Protein AF-A0A0L7L564-F1 (afdb_monomer)

Nearest PDB structures (foldseek):
  3jcr-assembly1_F  TM=9.907E-01  e=1.538E-06  Homo sapiens
  8y6o-assembly1_I  TM=9.861E-01  e=2.008E-06  Homo sapiens
  4nho-assembly1_A  TM=9.861E-01  e=1.700E-05  Homo sapiens

Structure (mmCIF, N/CA/C/O backbone):
data_AF-A0A0L7L564-F1
#
_entry.id   AF-A0A0L7L564-F1
#
loop_
_atom_site.group_PDB
_atom_site.id
_atom_site.type_symbol
_atom_site.label_atom_id
_atom_site.label_alt_id
_atom_site.label_comp_id
_atom_site.label_asym_id
_atom_site.label_entity_id
_atom_site.label_seq_id
_atom_site.pdbx_PDB_ins_code
_atom_site.Cartn_x
_atom_site.Cartn_y
_atom_site.Cartn_z
_atom_site.occupancy
_atom_site.B_iso_or_equiv
_atom_site.auth_seq_id
_atom_site.auth_comp_id
_atom_site.auth_asym_id
_atom_site.auth_atom_id
_atom_site.pdbx_PDB_model_num
ATOM 1 N N . MET A 1 1 ? -0.579 -9.306 8.224 1.00 80.19 1 MET A N 1
ATOM 2 C CA . MET A 1 1 ? 0.183 -8.662 7.122 1.00 80.19 1 MET A CA 1
ATOM 3 C C . MET A 1 1 ? 1.666 -8.544 7.508 1.00 80.19 1 MET A C 1
ATOM 5 O O . MET A 1 1 ? 2.059 -9.115 8.519 1.00 80.19 1 MET A O 1
ATOM 9 N N . ALA A 1 2 ? 2.528 -7.901 6.703 1.00 85.62 2 ALA A N 1
ATOM 10 C CA . ALA A 1 2 ? 3.844 -7.447 7.191 1.00 85.62 2 ALA A CA 1
ATOM 11 C C . ALA A 1 2 ? 3.667 -6.540 8.427 1.00 85.62 2 ALA A C 1
ATOM 13 O O . ALA A 1 2 ? 2.599 -5.962 8.577 1.00 85.62 2 ALA A O 1
ATOM 14 N N . LYS A 1 3 ? 4.673 -6.427 9.306 1.00 88.94 3 LYS A N 1
ATOM 15 C CA . LYS A 1 3 ? 4.568 -5.603 10.529 1.00 88.94 3 LYS A CA 1
ATOM 16 C C . LYS A 1 3 ? 4.859 -4.118 10.288 1.00 88.94 3 LYS A C 1
ATOM 18 O O . LYS A 1 3 ? 4.419 -3.285 11.069 1.00 88.94 3 LYS A O 1
ATOM 23 N N . SER A 1 4 ? 5.579 -3.804 9.214 1.00 93.69 4 SER A N 1
ATOM 24 C CA . SER A 1 4 ? 5.878 -2.447 8.760 1.00 93.69 4 SER A CA 1
ATOM 25 C C . SER A 1 4 ? 5.670 -2.321 7.250 1.00 93.69 4 SER A C 1
ATOM 27 O O . SER A 1 4 ? 5.582 -3.323 6.523 1.00 93.69 4 SER A O 1
ATOM 29 N N . ILE A 1 5 ? 5.596 -1.081 6.765 1.00 94.44 5 ILE A N 1
ATOM 30 C CA . ILE A 1 5 ? 5.453 -0.813 5.333 1.00 94.44 5 ILE A CA 1
ATOM 31 C C . ILE A 1 5 ? 6.760 -1.070 4.569 1.00 94.44 5 ILE A C 1
ATOM 33 O O . ILE A 1 5 ? 6.727 -1.505 3.412 1.00 94.44 5 ILE A O 1
ATOM 37 N N . GLU A 1 6 ? 7.918 -0.890 5.207 1.00 95.12 6 GLU A N 1
ATOM 38 C CA . GLU A 1 6 ? 9.219 -1.221 4.621 1.00 95.12 6 GLU A CA 1
ATOM 39 C C . GLU A 1 6 ? 9.329 -2.725 4.360 1.00 95.12 6 GLU A C 1
ATOM 41 O O . GLU A 1 6 ? 9.712 -3.142 3.264 1.00 95.12 6 GLU A O 1
ATOM 46 N N . ASP A 1 7 ? 8.910 -3.552 5.320 1.00 95.88 7 ASP A N 1
ATOM 47 C CA . ASP A 1 7 ? 8.906 -5.009 5.171 1.00 95.88 7 ASP A CA 1
ATOM 48 C C . ASP A 1 7 ? 7.959 -5.454 4.057 1.00 95.88 7 ASP A C 1
ATOM 50 O O . ASP A 1 7 ? 8.293 -6.337 3.261 1.00 95.88 7 ASP A O 1
ATOM 54 N N . TYR A 1 8 ? 6.783 -4.828 3.955 1.00 95.25 8 TYR A N 1
ATOM 55 C CA . TYR A 1 8 ? 5.873 -5.062 2.837 1.00 95.25 8 TYR A CA 1
ATOM 56 C C . TYR A 1 8 ? 6.544 -4.746 1.494 1.00 95.25 8 TYR A C 1
ATOM 58 O O . TYR A 1 8 ? 6.518 -5.576 0.581 1.00 95.25 8 TYR A O 1
ATOM 66 N N . THR A 1 9 ? 7.209 -3.596 1.399 1.00 93.44 9 THR A N 1
ATOM 67 C CA . THR A 1 9 ? 7.900 -3.141 0.186 1.00 93.44 9 THR A CA 1
ATOM 68 C C . THR A 1 9 ? 9.015 -4.108 -0.219 1.00 93.44 9 THR A C 1
ATOM 70 O O . THR A 1 9 ? 9.112 -4.506 -1.383 1.00 93.44 9 THR A O 1
ATOM 73 N N . HIS A 1 10 ? 9.813 -4.580 0.742 1.00 93.62 10 HIS A N 1
ATOM 74 C CA . HIS A 1 10 ? 10.850 -5.584 0.500 1.00 93.62 10 HIS A CA 1
ATOM 75 C C . HIS A 1 10 ? 10.292 -6.928 0.021 1.00 93.62 10 HIS A C 1
ATOM 77 O O . HIS A 1 10 ? 10.922 -7.585 -0.817 1.00 93.62 10 HIS A O 1
ATOM 83 N N . ARG A 1 11 ? 9.123 -7.339 0.532 1.00 94.25 11 ARG A N 1
ATOM 84 C CA . ARG A 1 11 ? 8.441 -8.573 0.115 1.00 94.25 11 ARG A CA 1
ATOM 85 C C . ARG A 1 11 ? 7.930 -8.467 -1.315 1.00 94.25 11 ARG A C 1
ATOM 87 O O . ARG A 1 11 ? 8.237 -9.343 -2.122 1.00 94.25 11 ARG A O 1
ATOM 94 N N . ILE A 1 12 ? 7.196 -7.405 -1.649 1.00 93.81 12 ILE A N 1
ATOM 95 C CA . ILE A 1 12 ? 6.659 -7.244 -3.009 1.00 93.81 12 ILE A CA 1
ATOM 96 C C . ILE A 1 12 ? 7.762 -6.966 -4.032 1.00 93.81 12 ILE A C 1
ATOM 98 O O . ILE A 1 12 ? 7.660 -7.418 -5.163 1.00 93.81 12 ILE A O 1
ATOM 102 N N . GLY A 1 13 ? 8.881 -6.356 -3.62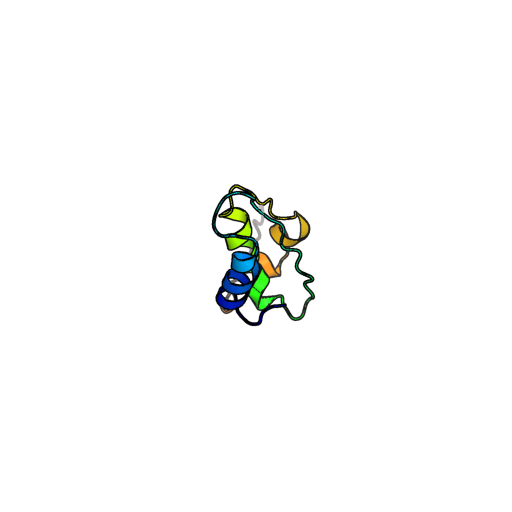7 1.00 91.75 13 GLY A N 1
ATOM 103 C CA . GLY A 1 13 ? 10.057 -6.164 -4.483 1.00 91.75 13 GLY A CA 1
ATOM 104 C C . GLY A 1 13 ? 10.729 -7.461 -4.962 1.00 91.75 13 GLY A C 1
ATOM 105 O O . GLY A 1 13 ? 11.666 -7.409 -5.760 1.00 91.75 13 GLY A O 1
ATOM 106 N N . ARG A 1 14 ? 10.274 -8.637 -4.502 1.00 92.00 14 ARG A N 1
ATOM 107 C CA . ARG A 1 14 ? 10.725 -9.951 -4.992 1.00 92.00 14 ARG A CA 1
ATOM 108 C C . ARG A 1 14 ? 10.023 -10.403 -6.270 1.00 92.00 14 ARG A C 1
ATOM 110 O O . ARG A 1 14 ? 10.496 -1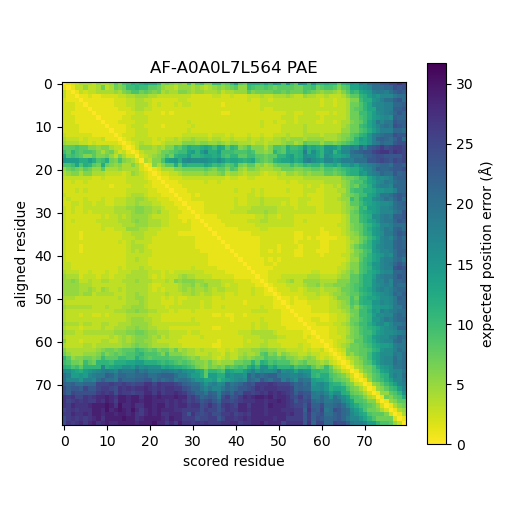1.355 -6.882 1.00 92.00 14 ARG A O 1
ATOM 117 N N . THR A 1 15 ? 8.952 -9.733 -6.703 1.00 89.62 15 THR A N 1
ATOM 118 C CA . THR A 1 15 ? 8.234 -10.089 -7.940 1.00 89.62 15 THR A CA 1
ATOM 119 C C . THR A 1 15 ? 9.058 -9.868 -9.214 1.00 89.62 15 THR A C 1
ATOM 121 O O . THR A 1 15 ? 8.703 -10.402 -10.263 1.00 89.62 15 THR A O 1
ATOM 124 N N . GLY A 1 16 ? 10.174 -9.138 -9.119 1.00 81.81 16 GLY A N 1
ATOM 125 C CA . GLY A 1 16 ? 11.146 -8.927 -10.191 1.00 81.81 16 GLY A CA 1
ATOM 126 C C . GLY A 1 16 ? 11.629 -7.477 -10.234 1.00 81.81 16 GLY A C 1
ATOM 127 O O . GLY A 1 16 ? 10.886 -6.563 -9.899 1.00 81.81 16 GLY A O 1
ATOM 128 N N . ARG A 1 17 ? 12.889 -7.253 -10.634 1.00 76.06 17 ARG A N 1
ATOM 129 C CA . ARG A 1 17 ? 13.459 -5.893 -10.764 1.00 76.06 17 ARG A CA 1
ATOM 130 C C . ARG A 1 17 ? 13.269 -5.280 -12.153 1.00 76.06 17 ARG A C 1
ATOM 132 O O . ARG A 1 17 ? 13.242 -4.064 -12.274 1.00 76.06 17 ARG A O 1
ATOM 139 N N . ALA A 1 18 ? 13.166 -6.108 -13.190 1.00 80.38 18 ALA A N 1
ATOM 140 C CA . ALA A 1 18 ? 12.996 -5.680 -14.573 1.00 80.38 18 ALA A CA 1
ATOM 141 C C . ALA A 1 18 ? 12.227 -6.743 -15.370 1.00 80.38 18 ALA A C 1
ATOM 143 O O . ALA A 1 18 ? 12.206 -7.921 -15.004 1.00 80.38 18 ALA A O 1
ATOM 144 N N . GLY A 1 19 ? 11.611 -6.325 -16.476 1.00 82.81 19 GLY A N 1
ATOM 145 C CA . GLY A 1 19 ? 10.842 -7.197 -17.358 1.00 82.81 19 GLY A CA 1
ATOM 146 C C . GLY A 1 19 ? 9.369 -7.257 -16.965 1.00 82.81 19 GLY A C 1
ATOM 147 O O . GLY A 1 19 ? 8.604 -6.355 -17.292 1.00 82.81 19 GLY A O 1
ATOM 148 N N . LYS A 1 20 ? 8.951 -8.334 -16.294 1.00 82.31 20 LYS A N 1
ATOM 149 C CA . LYS A 1 20 ? 7.544 -8.545 -15.920 1.00 82.31 20 LYS A CA 1
ATOM 150 C C . LYS A 1 20 ? 7.212 -7.768 -14.644 1.00 82.31 20 LYS A C 1
ATOM 152 O O . LYS A 1 20 ? 7.944 -7.872 -13.668 1.00 82.31 20 LYS A O 1
ATOM 157 N N . THR A 1 21 ? 6.072 -7.077 -14.621 1.00 84.56 21 THR A N 1
ATOM 158 C CA . THR A 1 21 ? 5.551 -6.369 -13.432 1.00 84.56 21 THR A CA 1
ATOM 159 C C . THR A 1 21 ? 5.424 -7.290 -12.213 1.00 84.56 21 THR A C 1
ATOM 161 O O . THR A 1 21 ? 5.701 -6.898 -11.081 1.00 84.56 21 THR A O 1
ATOM 164 N N . GLY A 1 22 ? 5.017 -8.541 -12.456 1.00 89.94 22 GLY A N 1
ATOM 165 C CA . GLY A 1 22 ? 4.674 -9.493 -11.407 1.00 89.94 22 GLY A CA 1
ATOM 166 C C . GLY A 1 22 ? 3.390 -9.107 -10.665 1.00 89.94 22 GLY A C 1
ATOM 167 O O . GLY A 1 22 ? 2.759 -8.094 -10.961 1.00 89.94 22 GLY A O 1
ATOM 168 N N . LYS A 1 23 ? 2.949 -9.961 -9.741 1.00 91.50 23 LYS A N 1
ATOM 169 C CA . LYS A 1 23 ? 1.753 -9.724 -8.924 1.00 91.50 23 LYS A CA 1
ATOM 170 C C . LYS A 1 23 ? 2.053 -10.089 -7.479 1.00 91.50 23 LYS A C 1
ATOM 172 O O . LYS A 1 23 ? 2.597 -11.160 -7.222 1.00 91.50 23 LYS A O 1
ATOM 177 N N . ALA A 1 24 ? 1.666 -9.217 -6.559 1.00 93.56 24 ALA A N 1
ATOM 178 C CA . ALA A 1 24 ? 1.686 -9.484 -5.130 1.00 93.56 24 ALA A CA 1
ATOM 179 C C . ALA A 1 24 ? 0.258 -9.368 -4.593 1.00 93.56 24 ALA A C 1
ATOM 181 O O . ALA A 1 24 ? -0.400 -8.349 -4.791 1.00 93.56 24 ALA A O 1
ATOM 182 N N . VAL A 1 25 ? -0.223 -10.422 -3.937 1.00 93.25 25 VAL A N 1
ATOM 183 C CA . VAL A 1 25 ? -1.547 -10.456 -3.308 1.00 93.25 25 VAL A CA 1
ATOM 184 C C . VAL A 1 25 ? -1.343 -10.476 -1.802 1.00 93.25 25 VAL A C 1
ATOM 186 O O . VAL A 1 25 ? -0.579 -11.293 -1.291 1.00 93.25 25 VAL A O 1
ATOM 189 N N . SER A 1 26 ? -2.012 -9.563 -1.104 1.00 93.44 26 SER A N 1
ATOM 190 C CA . SER A 1 26 ? -1.905 -9.418 0.346 1.00 93.44 26 SER A CA 1
ATOM 191 C C . SER A 1 26 ? -3.259 -9.650 0.988 1.00 93.44 26 SER A C 1
ATOM 193 O O . SER A 1 26 ? -4.237 -9.010 0.613 1.00 93.44 26 SER A O 1
ATOM 195 N N . PHE A 1 27 ? -3.304 -10.542 1.973 1.00 94.62 27 PHE A N 1
ATOM 196 C CA . PHE A 1 27 ? -4.458 -10.673 2.851 1.00 94.62 27 PHE A CA 1
ATOM 197 C C . PHE A 1 27 ? -4.284 -9.725 4.029 1.00 94.62 27 PHE A C 1
ATOM 199 O O . PHE A 1 27 ? -3.238 -9.721 4.685 1.00 94.62 27 PHE A O 1
ATOM 206 N N . VAL A 1 28 ? -5.305 -8.907 4.250 1.00 92.81 28 VAL A N 1
ATOM 207 C CA . VAL A 1 28 ? -5.341 -7.901 5.305 1.00 92.81 28 VAL A CA 1
ATOM 208 C C . VAL A 1 28 ? -6.524 -8.177 6.214 1.00 92.81 28 VAL A C 1
ATOM 210 O O . VAL A 1 28 ? -7.587 -8.607 5.764 1.00 92.81 28 VAL A O 1
ATOM 213 N N . THR A 1 29 ? -6.322 -7.941 7.501 1.00 94.00 29 THR A N 1
ATOM 214 C CA . THR A 1 29 ? -7.364 -8.041 8.524 1.00 94.00 29 THR A CA 1
ATOM 215 C C . THR A 1 29 ? -7.413 -6.747 9.330 1.00 94.00 29 THR A C 1
ATOM 217 O O . THR A 1 29 ? -6.583 -5.859 9.140 1.00 94.00 29 THR A O 1
ATOM 220 N N . LYS A 1 30 ? -8.370 -6.628 10.256 1.00 91.75 30 LYS A N 1
ATOM 221 C CA . LYS A 1 30 ? -8.476 -5.448 11.131 1.00 91.75 30 LYS A CA 1
ATOM 222 C C . LYS A 1 30 ? -7.249 -5.249 12.026 1.00 91.75 30 LYS A C 1
ATOM 224 O O . LYS A 1 30 ? -6.958 -4.124 12.399 1.00 91.75 30 LYS A O 1
ATOM 229 N N . GLU A 1 31 ? -6.511 -6.312 12.340 1.00 92.62 31 GLU A N 1
ATOM 230 C CA . GLU A 1 31 ? -5.278 -6.228 13.137 1.00 92.62 31 GLU A CA 1
ATOM 231 C C . GLU A 1 31 ? -4.155 -5.479 12.402 1.00 92.62 31 GLU A C 1
ATOM 233 O O . GLU A 1 31 ? -3.233 -4.958 13.022 1.00 92.62 31 GLU A O 1
ATOM 238 N N . ASP A 1 32 ? -4.254 -5.387 11.074 1.00 93.31 32 ASP A N 1
ATOM 239 C CA . ASP A 1 32 ? -3.280 -4.720 10.216 1.00 93.31 32 ASP A CA 1
ATOM 240 C C . ASP A 1 32 ? -3.640 -3.245 9.952 1.00 93.31 32 ASP A C 1
ATOM 242 O O . ASP A 1 32 ? -2.997 -2.594 9.123 1.00 93.31 32 ASP A O 1
ATOM 246 N N . 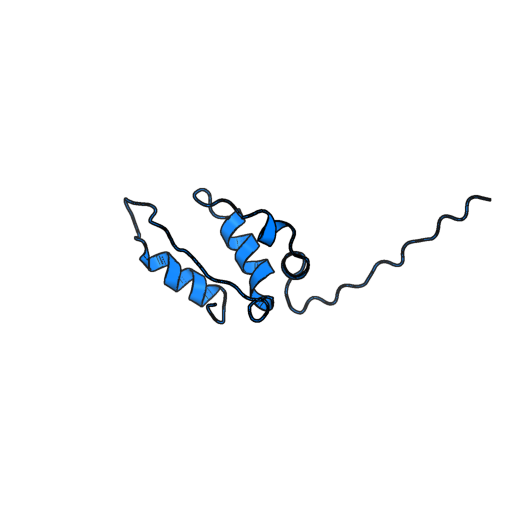SER A 1 33 ? -4.667 -2.704 10.619 1.00 91.62 33 SER A N 1
ATOM 247 C CA . SER A 1 33 ? -5.226 -1.388 10.292 1.00 91.62 33 SER A CA 1
ATOM 248 C C . SER A 1 33 ? -4.237 -0.236 10.434 1.00 91.62 33 SER A C 1
ATOM 250 O O . SER A 1 33 ? -4.287 0.725 9.663 1.00 91.62 33 SER A O 1
ATOM 252 N N . ALA A 1 34 ? -3.264 -0.375 11.336 1.00 92.00 34 ALA A N 1
ATOM 253 C CA . ALA A 1 34 ? -2.158 0.562 11.491 1.00 92.00 34 ALA A CA 1
ATOM 254 C C . ALA A 1 34 ? -1.324 0.735 10.209 1.00 92.00 34 ALA A C 1
ATOM 256 O O . ALA A 1 34 ? -0.629 1.729 10.070 1.00 92.00 34 ALA A O 1
ATOM 257 N N . LEU A 1 35 ? -1.383 -0.190 9.249 1.00 93.69 35 LEU A N 1
ATOM 258 C CA . LEU A 1 35 ? -0.653 -0.082 7.983 1.00 93.69 35 LEU A CA 1
ATOM 259 C C . LEU A 1 35 ? -1.524 0.404 6.828 1.00 93.69 35 LEU A C 1
ATOM 261 O O . LEU A 1 35 ? -1.006 0.647 5.741 1.00 93.69 35 LEU A O 1
ATOM 265 N N . PHE A 1 36 ? -2.836 0.541 7.018 1.00 95.19 36 PHE A N 1
ATOM 266 C CA . PHE A 1 36 ? -3.761 0.800 5.914 1.00 95.19 36 PHE A CA 1
ATOM 267 C C . PHE A 1 36 ? -3.509 2.144 5.242 1.00 95.19 36 PHE A C 1
ATOM 269 O O . PHE A 1 36 ? -3.582 2.234 4.016 1.00 95.19 36 PHE A O 1
ATOM 276 N N . TYR A 1 37 ? -3.177 3.172 6.026 1.00 95.31 37 TYR A N 1
ATOM 277 C CA . TYR A 1 37 ? -2.830 4.480 5.484 1.00 95.31 37 TYR A CA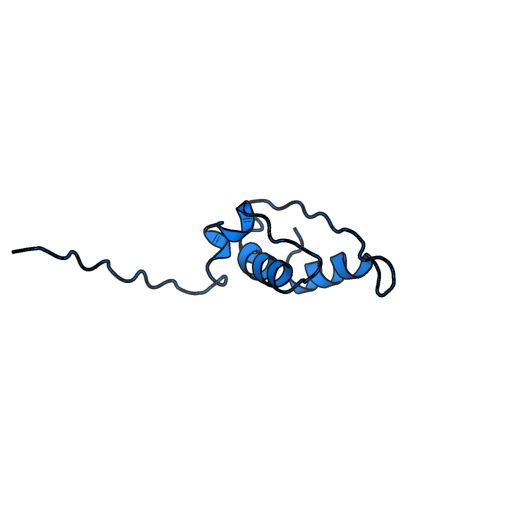 1
ATOM 278 C C . TYR A 1 37 ? -1.606 4.389 4.566 1.00 95.31 37 TYR A C 1
ATOM 280 O O . TYR A 1 37 ? -1.683 4.786 3.404 1.00 95.31 37 TYR A O 1
ATOM 288 N N . ASP A 1 38 ? -0.498 3.825 5.048 1.00 95.25 38 ASP A N 1
ATOM 289 C CA . ASP A 1 38 ? 0.739 3.748 4.267 1.00 95.25 38 ASP A CA 1
ATOM 290 C C . ASP A 1 38 ? 0.593 2.794 3.076 1.00 95.25 38 ASP A C 1
ATOM 292 O O . ASP A 1 38 ? 1.041 3.100 1.972 1.00 95.25 38 ASP A O 1
ATOM 296 N N . LEU A 1 39 ? -0.124 1.680 3.252 1.00 95.06 39 LEU A N 1
ATOM 297 C CA . LEU A 1 39 ? -0.442 0.742 2.178 1.00 95.06 39 LEU A CA 1
ATOM 298 C C . LEU A 1 39 ? -1.240 1.420 1.057 1.00 95.06 39 LEU A C 1
ATOM 300 O O . LEU A 1 39 ? -0.932 1.229 -0.121 1.00 95.06 39 LEU A O 1
ATOM 304 N N . LYS A 1 40 ? -2.230 2.250 1.411 1.00 95.56 40 LYS A N 1
ATOM 305 C CA . LYS A 1 40 ? -2.978 3.072 0.452 1.00 95.56 40 LYS A CA 1
ATOM 306 C C . LYS A 1 40 ? -2.042 4.015 -0.303 1.00 95.56 40 LYS A C 1
ATOM 308 O O . LYS A 1 40 ? -2.140 4.083 -1.526 1.00 95.56 40 LYS A O 1
ATOM 313 N N . GLN A 1 41 ? -1.132 4.710 0.386 1.00 95.50 41 GLN A N 1
ATOM 314 C CA . GLN A 1 41 ? -0.180 5.620 -0.267 1.00 95.50 41 GLN A CA 1
ATOM 315 C C . GLN A 1 41 ? 0.739 4.883 -1.248 1.00 95.50 41 GLN A C 1
ATOM 317 O O . GLN A 1 41 ? 0.913 5.334 -2.378 1.00 95.50 41 GLN A O 1
ATOM 322 N N . VAL A 1 42 ? 1.270 3.719 -0.861 1.00 95.06 42 VAL A N 1
ATOM 323 C CA . VAL A 1 42 ? 2.123 2.891 -1.731 1.00 95.06 42 VAL A CA 1
ATOM 324 C C . VAL A 1 42 ? 1.372 2.442 -2.987 1.00 95.06 42 VAL A C 1
ATOM 326 O O . VAL A 1 42 ? 1.924 2.498 -4.086 1.00 95.06 42 VAL A O 1
ATOM 329 N N . LEU A 1 43 ? 0.109 2.028 -2.852 1.00 94.44 43 LEU A N 1
ATOM 330 C CA . LEU A 1 43 ? -0.709 1.619 -3.996 1.00 94.44 43 LEU A CA 1
ATOM 331 C C . LEU A 1 43 ? -1.068 2.791 -4.915 1.00 94.44 43 LEU A C 1
ATOM 333 O O . LEU A 1 43 ? -1.070 2.607 -6.126 1.00 94.44 43 LEU A O 1
ATOM 337 N N . LEU A 1 44 ? -1.337 3.980 -4.368 1.00 94.56 44 LEU A N 1
ATOM 338 C CA . LEU A 1 44 ? -1.612 5.186 -5.160 1.00 94.56 44 LEU A CA 1
ATOM 339 C C . LEU A 1 44 ? -0.367 5.717 -5.884 1.00 94.56 44 LEU A C 1
ATOM 341 O O . LEU A 1 44 ? -0.481 6.242 -6.987 1.00 94.56 44 LEU A O 1
ATOM 345 N N . ALA A 1 45 ? 0.815 5.571 -5.284 1.00 94.56 45 ALA A N 1
ATOM 346 C CA . ALA A 1 45 ? 2.082 5.946 -5.908 1.00 94.56 45 ALA A CA 1
ATOM 347 C C . ALA A 1 45 ? 2.519 4.967 -7.016 1.00 94.56 45 ALA A C 1
ATOM 349 O O . ALA A 1 45 ? 3.386 5.288 -7.829 1.00 94.56 45 ALA A O 1
ATOM 350 N N . SER A 1 46 ? 1.945 3.762 -7.054 1.00 92.62 46 SER A N 1
ATOM 351 C CA . SER A 1 46 ? 2.271 2.742 -8.047 1.00 92.62 46 SER A CA 1
ATOM 352 C C . SER A 1 46 ? 1.469 2.949 -9.332 1.00 92.62 46 SER A C 1
ATOM 354 O O . SER A 1 46 ? 0.254 2.804 -9.343 1.00 92.62 46 SER A O 1
ATOM 356 N N . SER A 1 47 ? 2.148 3.201 -10.453 1.00 91.00 47 SER A N 1
ATOM 357 C CA . SER A 1 47 ? 1.502 3.371 -11.767 1.00 91.00 47 SER A CA 1
ATOM 358 C C . SER A 1 47 ? 0.931 2.081 -12.365 1.00 91.00 47 SER A C 1
ATOM 360 O O . SER A 1 47 ? 0.136 2.123 -13.299 1.00 91.00 47 SER A O 1
ATOM 362 N N . VAL A 1 48 ? 1.354 0.928 -11.847 1.00 91.69 48 VAL A N 1
ATOM 363 C CA . VAL A 1 48 ? 0.965 -0.405 -12.335 1.00 91.69 48 VAL A CA 1
ATOM 364 C C . VAL A 1 48 ? -0.091 -1.072 -11.458 1.00 91.69 48 VAL A C 1
ATOM 366 O O . VAL A 1 48 ? -0.567 -2.157 -11.791 1.00 91.69 48 VAL A O 1
ATOM 369 N N . SER A 1 49 ? -0.435 -0.449 -10.330 1.00 91.94 49 SER A N 1
ATOM 370 C CA . SER A 1 49 ? -1.420 -0.961 -9.381 1.00 91.94 49 SER A CA 1
ATOM 371 C C . SER A 1 49 ? -2.609 -0.014 -9.297 1.00 91.94 49 SER A C 1
ATOM 373 O O . SER A 1 49 ? -2.504 1.179 -9.554 1.00 91.94 49 SER A O 1
ATOM 375 N N . THR A 1 50 ? -3.759 -0.548 -8.901 1.00 93.06 50 THR A N 1
ATOM 376 C CA . THR A 1 50 ? -4.942 0.254 -8.585 1.00 93.06 50 THR A CA 1
ATOM 377 C C . THR A 1 50 ? -5.281 0.044 -7.120 1.00 93.06 50 THR A C 1
ATOM 379 O O . THR A 1 50 ? -5.334 -1.094 -6.652 1.00 93.06 50 THR A O 1
ATOM 382 N N . CYS A 1 51 ? -5.499 1.134 -6.385 1.00 93.38 51 CYS A N 1
ATOM 383 C CA . CYS A 1 51 ? -5.931 1.046 -4.997 1.00 93.38 51 CYS A CA 1
ATOM 384 C C . CYS A 1 51 ? -7.393 0.560 -4.947 1.00 93.38 51 CYS A C 1
ATOM 386 O O . CYS A 1 51 ? -8.257 1.202 -5.553 1.00 93.38 51 CYS A O 1
ATOM 388 N N . PRO A 1 52 ? -7.696 -0.557 -4.263 1.00 94.38 52 PRO A N 1
ATOM 389 C CA . PRO A 1 52 ? -9.059 -1.060 -4.191 1.00 94.38 52 PRO A CA 1
ATOM 390 C C . PRO A 1 52 ? -9.961 -0.069 -3.431 1.00 94.38 52 PRO A C 1
ATOM 392 O O . PRO A 1 52 ? -9.524 0.497 -2.421 1.00 94.38 52 PRO A O 1
ATOM 395 N N . PRO A 1 53 ? -11.227 0.121 -3.857 1.00 94.00 53 PRO A N 1
ATOM 396 C CA . PRO A 1 53 ? -12.149 1.065 -3.219 1.00 94.00 53 PRO A CA 1
ATOM 397 C C . PRO A 1 53 ? -12.326 0.831 -1.718 1.00 94.00 53 PRO A C 1
ATOM 399 O O . PRO A 1 53 ? -12.456 1.788 -0.955 1.00 94.00 53 PRO A O 1
ATOM 402 N N . GLU A 1 54 ? -12.273 -0.432 -1.293 1.00 93.00 54 GLU A N 1
ATOM 403 C CA . GLU A 1 54 ? -12.416 -0.814 0.111 1.00 93.00 54 GLU A CA 1
ATOM 404 C C . GLU A 1 54 ? -11.307 -0.235 0.989 1.00 93.00 54 GLU A C 1
ATOM 406 O O . GLU A 1 54 ? -11.596 0.279 2.064 1.00 93.00 54 GLU A O 1
ATOM 411 N N . LEU A 1 55 ? -10.058 -0.229 0.508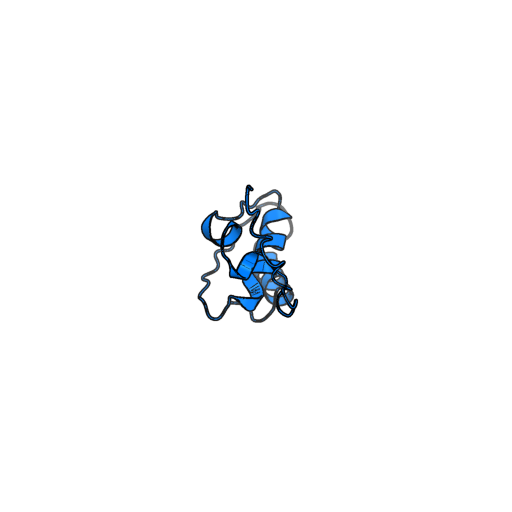 1.00 93.56 55 LEU A N 1
ATOM 412 C CA . LEU A 1 55 ? -8.938 0.385 1.224 1.00 93.56 55 LEU A CA 1
ATOM 413 C C . LEU A 1 55 ? -8.943 1.909 1.066 1.00 93.56 55 LEU A C 1
ATOM 415 O O . LEU A 1 55 ? -8.671 2.637 2.018 1.00 93.56 55 LEU A O 1
ATOM 419 N N . MET A 1 56 ? -9.279 2.410 -0.125 1.00 93.81 56 MET A N 1
ATOM 420 C CA . MET A 1 56 ? -9.303 3.846 -0.415 1.00 93.81 56 MET A CA 1
ATOM 421 C C . MET A 1 56 ? -10.266 4.613 0.503 1.00 93.81 56 MET A C 1
ATOM 423 O O . MET A 1 56 ? -9.912 5.697 0.986 1.00 93.81 56 MET A O 1
ATOM 427 N N . ASN A 1 57 ? -11.437 4.033 0.772 1.00 93.94 57 ASN A N 1
ATOM 428 C CA . ASN A 1 57 ? -12.501 4.623 1.586 1.00 93.94 57 ASN A CA 1
ATOM 429 C C . ASN A 1 57 ? -12.501 4.135 3.044 1.00 93.94 57 ASN A C 1
ATOM 431 O O . ASN A 1 57 ? -13.326 4.590 3.835 1.00 93.94 57 ASN A O 1
ATOM 435 N N . HIS A 1 58 ? -11.584 3.239 3.427 1.00 94.44 58 HIS A N 1
ATOM 436 C CA . HIS A 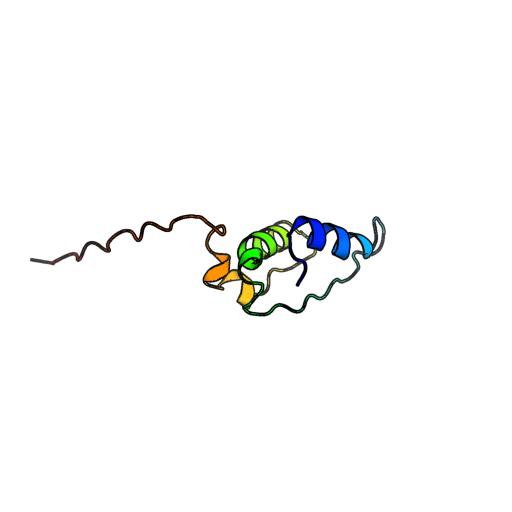1 58 ? -11.548 2.701 4.784 1.00 94.44 58 HIS A CA 1
ATOM 437 C C . HIS A 1 58 ? -11.295 3.816 5.817 1.00 94.44 58 HIS A C 1
ATOM 439 O O . HIS A 1 58 ? -10.394 4.634 5.596 1.00 94.44 58 HIS A O 1
ATOM 445 N N . PRO A 1 59 ? -12.010 3.856 6.961 1.00 91.75 59 PRO A N 1
ATOM 446 C CA . PRO A 1 59 ? -11.814 4.885 7.987 1.00 91.75 59 PRO A CA 1
ATOM 447 C C . PRO A 1 59 ? -10.373 4.947 8.511 1.00 91.75 59 PRO A C 1
ATOM 449 O O . PRO A 1 59 ? -9.782 6.020 8.606 1.00 91.75 59 PRO A O 1
ATOM 452 N N . GLU A 1 60 ? -9.775 3.783 8.772 1.00 91.69 60 GLU A N 1
ATOM 453 C CA . GLU 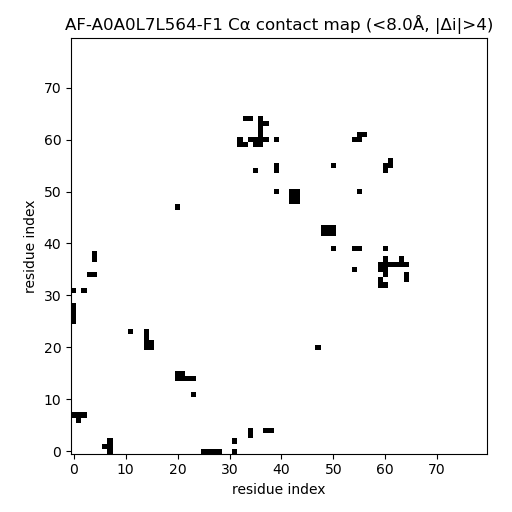A 1 60 ? -8.401 3.666 9.289 1.00 91.69 60 GLU A CA 1
ATOM 454 C C . GLU A 1 60 ? -7.320 3.965 8.229 1.00 91.69 60 GLU A C 1
ATOM 456 O O . GLU A 1 60 ? -6.151 4.105 8.564 1.00 91.69 60 GLU A O 1
ATOM 461 N N . ALA A 1 61 ? -7.698 4.126 6.954 1.00 93.88 61 ALA A N 1
ATOM 462 C CA . ALA A 1 61 ? -6.783 4.507 5.874 1.00 93.88 61 ALA A CA 1
ATOM 463 C C . ALA A 1 61 ? -6.781 6.019 5.572 1.00 93.88 61 ALA A C 1
ATOM 465 O O . ALA A 1 61 ? -6.084 6.458 4.653 1.00 93.88 61 ALA A O 1
ATOM 466 N N . GLN A 1 62 ? -7.582 6.828 6.280 1.00 92.44 62 GLN A N 1
ATOM 467 C CA . GLN A 1 62 ? -7.700 8.268 5.997 1.00 92.44 62 GLN A CA 1
ATOM 468 C C . GLN A 1 62 ? -6.619 9.110 6.676 1.00 92.44 62 GLN A C 1
ATOM 470 O O . GLN A 1 62 ? -6.194 10.129 6.131 1.00 92.44 62 GLN A O 1
ATOM 475 N N . HIS A 1 63 ? -6.155 8.683 7.849 1.00 90.56 63 HIS A N 1
ATOM 476 C CA . HIS A 1 63 ? -5.208 9.436 8.664 1.00 90.56 63 HIS A CA 1
ATOM 477 C C . HIS A 1 63 ? -3.97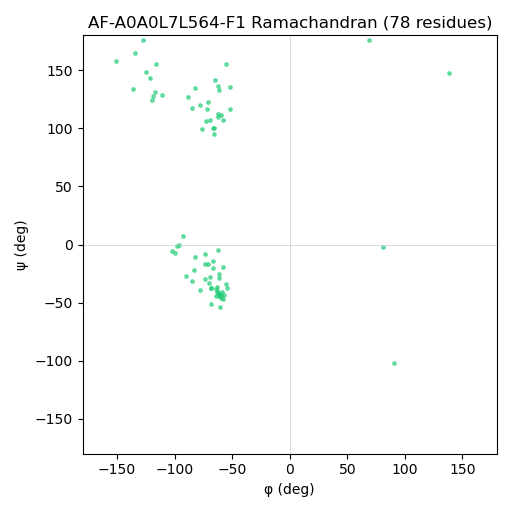4 8.602 8.974 1.00 90.56 63 HIS A C 1
ATOM 479 O O . HIS A 1 63 ? -4.063 7.384 9.112 1.00 90.56 63 HIS A O 1
ATOM 485 N N . LYS A 1 64 ? -2.825 9.272 9.114 1.00 88.69 64 LYS A N 1
ATOM 486 C CA . LYS A 1 64 ? -1.601 8.608 9.553 1.00 88.69 64 LYS A CA 1
ATOM 487 C C . LYS A 1 64 ? -1.803 8.026 10.957 1.00 88.69 64 LYS A C 1
ATOM 489 O O . LYS A 1 64 ? -2.283 8.757 11.834 1.00 88.69 64 LYS A O 1
ATOM 494 N N . PRO A 1 65 ? -1.405 6.766 11.195 1.00 82.50 65 PRO A N 1
ATOM 495 C CA . PRO A 1 65 ? -1.421 6.169 12.524 1.00 82.50 65 PRO A CA 1
ATOM 496 C C . PRO A 1 65 ? -0.694 7.071 13.525 1.00 82.50 65 PRO A C 1
ATOM 498 O O . PRO A 1 65 ? 0.357 7.631 13.219 1.00 82.50 65 PRO A O 1
ATOM 501 N N . GLY A 1 66 ? -1.278 7.263 14.708 1.00 79.06 66 GLY A N 1
ATOM 502 C CA . GLY A 1 66 ? -0.716 8.133 15.748 1.00 79.06 66 GLY A CA 1
ATOM 503 C C . GLY A 1 66 ? -0.984 9.635 15.574 1.00 79.06 66 GLY A C 1
ATOM 504 O O . GLY A 1 66 ? -0.630 10.412 16.457 1.00 79.06 66 GLY A O 1
ATOM 505 N N . THR A 1 67 ? -1.651 10.071 14.497 1.00 78.06 67 THR A N 1
ATOM 506 C CA . THR A 1 67 ? -2.100 11.469 14.379 1.00 78.06 67 THR A CA 1
ATOM 507 C C . THR A 1 67 ? -3.358 11.685 15.218 1.00 78.06 67 THR A C 1
ATOM 509 O O . THR A 1 67 ? -4.388 11.056 14.978 1.00 78.06 67 THR A O 1
ATOM 512 N N . VAL A 1 68 ? -3.300 12.596 16.192 1.00 67.19 68 VAL A N 1
ATOM 513 C CA . VAL A 1 68 ? -4.477 12.996 16.976 1.00 67.19 68 VAL A CA 1
ATOM 514 C C . VAL A 1 68 ? -5.419 13.787 16.070 1.00 67.19 68 VAL A C 1
ATOM 516 O O . VAL A 1 68 ? -5.140 14.929 15.710 1.00 67.19 68 VAL A O 1
ATOM 519 N N . VAL A 1 69 ? -6.541 13.181 15.679 1.00 64.31 69 VAL A N 1
ATOM 520 C CA . VAL A 1 69 ? -7.573 13.865 14.893 1.00 64.31 69 VAL A CA 1
ATOM 521 C C . VAL A 1 69 ? -8.361 14.784 15.825 1.00 64.31 69 VAL A C 1
ATOM 523 O O . VAL A 1 69 ? -9.265 14.348 16.540 1.00 64.31 69 VAL A O 1
ATOM 526 N N . THR A 1 70 ? -8.046 16.077 15.821 1.00 59.66 70 THR A N 1
ATOM 527 C CA . THR A 1 70 ? -8.909 17.102 16.414 1.00 59.66 70 THR A CA 1
ATOM 528 C C . THR A 1 70 ? -10.191 17.185 15.590 1.00 59.66 70 THR A C 1
ATOM 530 O O . THR A 1 70 ? -10.233 17.774 14.511 1.00 59.66 70 THR A O 1
ATOM 533 N N . LYS A 1 71 ? -11.264 16.556 16.082 1.00 54.88 71 LYS A N 1
ATOM 534 C CA . LYS A 1 71 ? -12.603 16.680 15.493 1.00 54.88 71 LYS A CA 1
ATOM 535 C C . LYS A 1 71 ? -12.985 18.163 15.497 1.00 54.88 71 LYS A C 1
ATOM 537 O O . LYS A 1 71 ? -13.275 18.725 16.552 1.00 54.88 71 LYS A O 1
ATOM 542 N N . LYS A 1 72 ? -12.980 18.807 14.326 1.00 52.25 72 LYS A N 1
ATOM 543 C CA . LYS A 1 72 ? -13.493 20.171 14.172 1.00 52.25 72 LYS A CA 1
ATOM 544 C C . LYS A 1 72 ? -14.982 20.123 14.526 1.00 52.25 72 LYS A C 1
ATOM 546 O O . LYS A 1 72 ? -15.758 19.461 13.836 1.00 52.25 72 LYS A O 1
ATOM 551 N N . ARG A 1 73 ? -15.346 20.724 15.666 1.00 51.41 73 ARG A N 1
ATOM 552 C CA . ARG A 1 73 ? -16.727 20.842 16.149 1.00 51.41 73 ARG A CA 1
ATOM 553 C C . ARG A 1 73 ? -17.547 21.435 15.003 1.00 51.41 73 ARG A C 1
ATOM 555 O O . ARG A 1 73 ? -17.237 22.526 14.540 1.00 51.41 73 ARG A O 1
ATOM 562 N N . ARG A 1 74 ? -18.515 20.671 14.492 1.00 55.28 74 ARG A N 1
ATOM 563 C CA . ARG A 1 74 ? -19.457 21.134 13.471 1.00 55.28 74 ARG A CA 1
ATOM 564 C C . ARG A 1 74 ? -20.199 22.320 14.089 1.00 55.28 74 ARG A C 1
ATOM 566 O O . ARG A 1 74 ? -20.898 22.128 15.077 1.00 55.28 74 ARG A O 1
ATOM 573 N N . GLU A 1 75 ? -19.962 23.526 13.581 1.00 58.25 75 GLU A N 1
ATOM 574 C CA . GLU A 1 75 ? -20.741 24.704 13.959 1.00 58.25 75 GLU A CA 1
ATOM 575 C C . GLU A 1 75 ? -22.184 24.438 13.525 1.00 58.25 75 GLU A C 1
ATOM 577 O O . GLU A 1 75 ? -22.471 24.279 12.337 1.00 58.25 75 GLU A O 1
ATOM 582 N N . GLU A 1 76 ? -23.078 24.278 14.498 1.00 55.84 76 GLU A N 1
ATOM 583 C CA . GLU A 1 76 ? -24.513 24.260 14.252 1.00 55.84 76 GLU A CA 1
ATOM 584 C C . GLU A 1 76 ? -24.893 25.662 13.771 1.00 55.84 76 GLU A C 1
ATOM 586 O O . GLU A 1 76 ? -24.978 26.603 14.557 1.00 55.84 76 GLU A O 1
ATOM 591 N N . MET A 1 77 ? -25.052 25.827 12.455 1.00 54.47 77 MET A N 1
ATOM 592 C CA . MET A 1 77 ? -25.681 27.015 11.887 1.00 54.47 77 MET A CA 1
ATOM 593 C C . MET A 1 77 ? -27.145 27.026 12.328 1.00 54.47 77 MET A C 1
ATOM 595 O O . MET A 1 77 ? -27.999 26.380 11.721 1.00 54.47 77 MET A O 1
ATOM 599 N N . ILE A 1 78 ? -27.414 27.742 13.416 1.00 64.19 78 ILE A N 1
ATOM 600 C CA . ILE A 1 78 ? -28.757 28.140 13.818 1.00 64.19 78 ILE A CA 1
ATOM 601 C C . ILE A 1 78 ? -29.177 29.235 12.833 1.00 64.19 78 ILE A C 1
ATOM 603 O O . ILE A 1 78 ? -28.657 30.349 12.884 1.00 64.19 78 ILE A O 1
ATOM 607 N N . PHE A 1 79 ? -30.072 28.909 11.900 1.00 59.91 79 PHE A N 1
ATOM 608 C CA . PHE A 1 79 ? -30.794 29.933 11.151 1.00 59.91 79 PHE A CA 1
ATOM 609 C C . PHE A 1 79 ? -31.798 30.580 12.112 1.00 59.91 79 PHE A C 1
ATOM 611 O O . PHE A 1 79 ? -32.665 29.889 12.650 1.00 59.91 79 PHE A O 1
ATOM 618 N N . ALA A 1 80 ? -31.600 31.874 12.367 1.00 61.12 80 ALA A N 1
ATOM 619 C CA . ALA A 1 80 ? -32.556 32.750 13.038 1.00 61.12 80 ALA A CA 1
ATOM 620 C C . ALA A 1 80 ? -33.604 33.262 12.043 1.00 61.12 80 ALA A C 1
ATOM 622 O O . ALA A 1 80 ? -33.240 33.437 10.855 1.00 61.12 80 ALA A O 1
#

Mean predicted aligned error: 8.03 Å

Radius of gyration: 17.16 Å;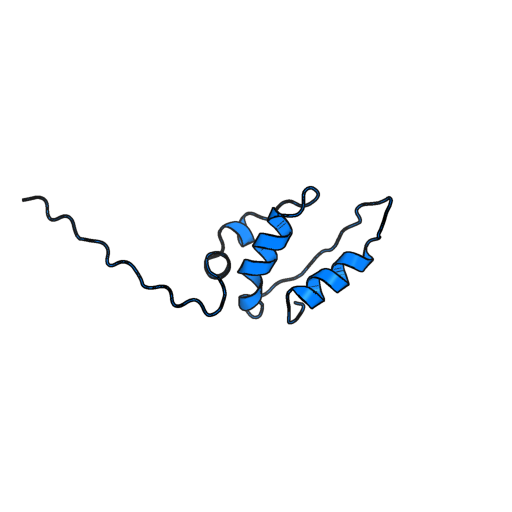 Cα contacts (8 Å, |Δi|>4): 54; chains: 1; bounding box: 46×43×34 Å

Foldseek 3Di:
DPPAVVVVVVVCPVLDDDDDSGDDDDDDDPVCLLCLQVVQVVQVPDPVHDRDPCSVPPPSNPDHPPDDDPPPPPPPPDDD

InterPro domains:
  IPR001650 Helicase, C-terminal domain-like [PS51194] (1-59)
  IPR027417 P-loop containing nucleoside triphosphate hydrolase [G3DSA:3.40.50.300] (1-80)
  IPR027417 P-loop containing nucleoside triphosphate hydrolase [SSF52540] (2-43)

Organism: Operophtera brumata (NCBI:txid104452)

Solvent-accessible surface area (backbone atoms only — not comparable to full-atom values): 5316 Å² total; per-residue (Å²): 103,67,96,47,70,68,56,39,50,60,58,54,58,67,50,47,92,69,92,58,82,59,80,80,88,80,75,80,56,81,91,42,37,76,45,35,26,61,53,45,51,54,30,66,72,32,91,91,50,76,63,53,67,72,55,69,69,29,78,59,29,73,49,62,75,92,62,83,80,78,77,75,77,78,78,81,81,77,82,128

Sequence (80 aa):
MAKSIEDYTHRIGRTGRAGKTGKAVSFVTKEDSALFYDLKQVLLASSVSTCPPELMNHPEAQHKPGTVVTKKRREEMIFA

Secondary structure (DSSP, 8-state):
--SSHHHHHHHHGGG-SSS----------GGGGGGHHHHHHHHHH-TT----HHHHT-GGGSS-TT--------------

pLDDT: mean 85.9, std 13.05, range [51.41, 95.88]